Protein AF-A0A7D5FBG1-F1 (afdb_monomer)

Mean predicted aligned error: 2.98 Å

Radius of gyration: 18.32 Å; Cα contacts (8 Å, |Δi|>4): 101; chains: 1; bounding box: 43×20×57 Å

pLDDT: mean 97.01, std 1.98, range [83.81, 98.44]

Secondary structure (DSSP, 8-state):
-HHHHHHHHHHHHHH-PPTT--GGGS-HHHHHHHHHHHHHHHHHHHHHHHHHHHHHHHHS---SS-GGGT--HHHHHHHHHHHHHHHHHHHHHHHHHHHTT-

Solvent-accessible surface area (backbone atoms only — not comparable to full-atom values): 5578 Å² total; per-residue (Å²): 111,69,54,64,49,16,54,48,50,48,51,41,67,73,71,65,58,63,90,92,63,50,80,91,69,54,55,61,39,60,52,24,48,48,53,35,22,53,47,43,55,66,26,49,59,44,35,54,50,45,52,48,50,52,49,34,38,75,73,66,79,45,37,64,50,39,61,94,65,74,19,41,58,64,56,53,51,52,33,45,48,62,23,50,58,52,48,60,48,48,67,45,38,47,54,54,15,51,63,76,74,110

Nearest PDB structures (foldseek):
  7vuw-assembly2_N  TM=9.958E-01  e=7.509E-09  Bos taurus
  8d4t-assembly1_N  TM=9.956E-01  e=9.281E-09  Bos taurus
  8ugh-assembly1_4A  TM=9.916E-01  e=1.032E-08  Sus scrofa
  3abl-assembly1_A  TM=9.961E-01  e=2.408E-08  Bos taurus
  3omi-assembly2_C  TM=9.915E-01  e=2.408E-08  Cereibacter sphaeroides 2.4.1

Organism: Ephydatia muelleri (NCBI:txid6052)

Structure (mmCIF, N/CA/C/O backbone):
data_AF-A0A7D5FBG1-F1
#
_entry.id   AF-A0A7D5FBG1-F1
#
loop_
_atom_site.group_PDB
_atom_site.id
_atom_site.type_symbol
_atom_site.label_atom_id
_atom_site.label_alt_id
_atom_site.label_comp_id
_atom_site.label_asym_id
_atom_site.label_entity_id
_atom_site.label_seq_id
_atom_site.pdbx_PDB_ins_code
_atom_site.Cartn_x
_atom_site.Cartn_y
_atom_site.Cartn_z
_atom_site.occupancy
_atom_site.B_iso_or_equiv
_atom_site.auth_seq_id
_atom_site.auth_comp_id
_atom_site.auth_asym_id
_atom_site.auth_atom_id
_atom_site.pdbx_PDB_model_num
ATOM 1 N N . SER A 1 1 ? 1.999 12.790 4.352 1.00 83.81 1 SER A N 1
ATOM 2 C CA . SER A 1 1 ? 2.391 11.621 3.538 1.00 83.81 1 SER A CA 1
ATOM 3 C C . SER A 1 1 ? 1.692 10.385 4.077 1.00 83.81 1 SER A C 1
ATOM 5 O O . SER A 1 1 ? 1.706 10.192 5.290 1.00 83.81 1 SER A O 1
ATOM 7 N N . SER A 1 2 ? 1.073 9.579 3.210 1.00 90.12 2 SER A N 1
ATOM 8 C CA . SER A 1 2 ? 0.230 8.439 3.605 1.00 90.12 2 SER A CA 1
ATOM 9 C C . SER A 1 2 ? 1.011 7.296 4.265 1.00 90.12 2 SER A C 1
ATOM 11 O O . SER A 1 2 ? 0.486 6.662 5.171 1.00 90.12 2 SER A O 1
ATOM 13 N N . ILE A 1 3 ? 2.285 7.080 3.902 1.00 93.75 3 ILE A N 1
ATOM 14 C CA . ILE A 1 3 ? 3.123 6.024 4.505 1.00 93.75 3 ILE A CA 1
ATOM 15 C C . ILE A 1 3 ? 3.524 6.340 5.956 1.00 93.75 3 ILE A C 1
ATOM 17 O O . ILE A 1 3 ? 3.454 5.478 6.828 1.00 93.75 3 ILE A O 1
ATOM 21 N N . LEU A 1 4 ? 3.875 7.601 6.239 1.00 96.88 4 LEU A N 1
ATOM 22 C CA . LEU A 1 4 ? 4.167 8.059 7.602 1.00 96.88 4 LEU A CA 1
ATOM 23 C C . LEU A 1 4 ? 2.905 8.005 8.472 1.00 96.88 4 LEU A C 1
ATOM 25 O O . LEU A 1 4 ? 2.970 7.588 9.626 1.00 96.88 4 LEU A O 1
ATOM 29 N N . GLY A 1 5 ? 1.753 8.373 7.898 1.00 97.19 5 GLY A N 1
ATOM 30 C CA . GLY A 1 5 ? 0.454 8.241 8.556 1.00 97.19 5 GLY A CA 1
ATOM 31 C C . GLY A 1 5 ? 0.104 6.786 8.871 1.00 97.19 5 GLY A C 1
ATOM 32 O O . GLY A 1 5 ? -0.300 6.491 9.988 1.00 97.19 5 GLY A O 1
ATOM 33 N N . ALA A 1 6 ? 0.330 5.862 7.933 1.00 97.56 6 ALA A N 1
ATOM 34 C CA . ALA A 1 6 ? 0.109 4.433 8.145 1.00 97.56 6 ALA A CA 1
ATOM 35 C C . ALA A 1 6 ? 0.955 3.874 9.302 1.00 97.56 6 ALA A C 1
ATOM 37 O O . ALA A 1 6 ? 0.416 3.227 10.198 1.00 97.56 6 ALA A O 1
ATOM 38 N N . MET A 1 7 ? 2.257 4.179 9.342 1.00 98.06 7 MET A N 1
ATOM 39 C CA . MET A 1 7 ? 3.126 3.771 10.457 1.00 98.06 7 MET A CA 1
ATOM 40 C C . MET A 1 7 ? 2.678 4.374 11.793 1.00 98.06 7 MET A C 1
ATOM 42 O O . MET A 1 7 ? 2.690 3.694 12.822 1.00 98.06 7 MET A O 1
ATOM 46 N N . ASN A 1 8 ? 2.244 5.635 11.788 1.00 98.25 8 ASN A N 1
ATOM 47 C CA . ASN A 1 8 ? 1.709 6.281 12.979 1.00 98.25 8 ASN A CA 1
ATOM 48 C C . ASN A 1 8 ? 0.431 5.578 13.469 1.00 98.25 8 ASN A C 1
ATOM 50 O O . ASN A 1 8 ? 0.387 5.153 14.617 1.00 98.25 8 ASN A O 1
ATOM 54 N N . PHE A 1 9 ? -0.552 5.334 12.597 1.00 98.19 9 PHE A N 1
ATOM 55 C CA . PHE A 1 9 ? -1.782 4.636 12.982 1.00 98.19 9 PHE A CA 1
ATOM 56 C C . PHE A 1 9 ? -1.527 3.220 13.494 1.00 98.19 9 PHE A C 1
ATOM 58 O O . PHE A 1 9 ? -2.093 2.844 14.518 1.00 98.19 9 PHE A O 1
ATOM 65 N N . ILE A 1 10 ? -0.651 2.451 12.842 1.00 98.38 10 ILE A N 1
ATOM 66 C CA . ILE A 1 10 ? -0.277 1.108 13.307 1.00 98.38 10 ILE A CA 1
ATOM 67 C C . ILE A 1 10 ? 0.308 1.198 14.720 1.00 98.38 10 ILE A C 1
ATOM 69 O O . ILE A 1 10 ? -0.178 0.536 15.636 1.00 98.38 10 ILE A O 1
ATOM 73 N N . THR A 1 11 ? 1.315 2.049 14.934 1.00 98.38 11 THR A N 1
ATOM 74 C CA . THR A 1 11 ? 1.968 2.159 16.247 1.00 98.38 11 THR A CA 1
ATOM 75 C C . THR A 1 11 ? 1.013 2.652 17.334 1.00 98.38 11 THR A C 1
ATOM 77 O O . THR A 1 11 ? 1.027 2.101 18.435 1.00 98.38 11 THR A O 1
ATOM 80 N N . THR A 1 12 ? 0.136 3.608 17.031 1.00 98.31 12 THR A N 1
ATOM 81 C CA . THR A 1 12 ? -0.884 4.113 17.957 1.00 98.31 12 THR A CA 1
ATOM 82 C C . THR A 1 12 ? -1.926 3.048 18.296 1.00 98.31 12 THR A C 1
ATOM 84 O O . THR A 1 12 ? -2.177 2.806 19.476 1.00 98.31 12 THR A O 1
ATOM 87 N N . ILE A 1 13 ? -2.497 2.356 17.305 1.00 97.94 13 ILE A N 1
ATOM 88 C CA . ILE A 1 13 ? -3.519 1.324 17.541 1.00 97.94 13 ILE A CA 1
ATOM 89 C C . ILE A 1 13 ? -2.931 0.146 18.322 1.00 97.94 13 ILE A C 1
ATOM 91 O O . ILE A 1 13 ? -3.624 -0.419 19.168 1.00 97.94 13 ILE A O 1
ATOM 95 N N . PHE A 1 14 ? -1.662 -0.216 18.099 1.00 97.69 14 PHE A N 1
ATOM 96 C CA . PHE A 1 14 ? -1.028 -1.307 18.839 1.00 97.69 14 PHE A CA 1
ATOM 97 C C . PHE A 1 14 ? -0.592 -0.928 20.259 1.00 97.69 14 PHE A C 1
ATOM 99 O O . PHE A 1 14 ? -0.782 -1.745 21.161 1.00 97.69 14 PHE A O 1
ATOM 106 N N . ASN A 1 15 ? -0.050 0.275 20.471 1.00 97.50 15 ASN A N 1
ATOM 107 C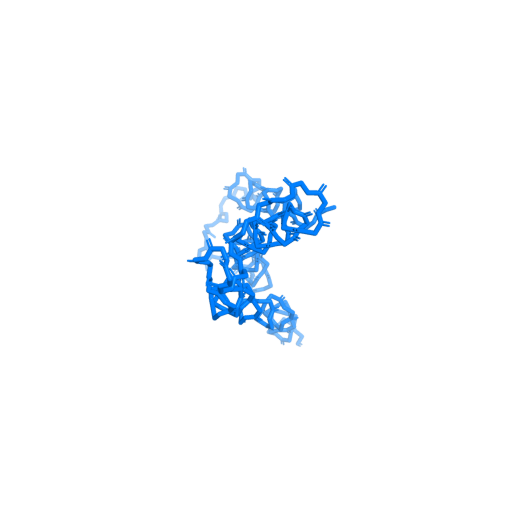 CA . ASN A 1 15 ? 0.652 0.616 21.716 1.00 97.50 15 ASN A CA 1
ATOM 108 C C . ASN A 1 15 ? -0.067 1.640 22.602 1.00 97.50 15 ASN A C 1
ATOM 110 O O . ASN A 1 15 ? 0.262 1.750 23.777 1.00 97.50 15 ASN A O 1
ATOM 114 N N . MET A 1 16 ? -1.040 2.387 22.075 1.00 97.75 16 MET A N 1
ATOM 115 C CA . MET A 1 16 ? -1.690 3.499 22.784 1.00 97.75 16 MET A CA 1
ATOM 116 C C . MET A 1 16 ? -3.181 3.243 23.054 1.00 97.75 16 MET A C 1
ATOM 118 O O . MET A 1 16 ? -3.974 4.180 23.134 1.00 97.75 16 MET A O 1
ATOM 122 N N . ARG A 1 17 ? -3.589 1.973 23.195 1.00 96.69 17 ARG A N 1
ATOM 123 C CA . ARG A 1 17 ? -4.959 1.624 23.611 1.00 96.69 17 ARG A CA 1
ATOM 124 C C . ARG A 1 17 ? -5.172 1.938 25.090 1.00 96.69 17 ARG A C 1
ATOM 126 O O . ARG A 1 17 ? -4.249 1.822 25.895 1.00 96.69 17 ARG A O 1
ATOM 133 N N . ALA A 1 18 ? -6.409 2.271 25.456 1.00 95.62 18 ALA A N 1
ATOM 134 C CA . ALA A 1 18 ? -6.768 2.406 26.861 1.00 95.62 18 ALA A CA 1
ATOM 135 C C . ALA A 1 18 ? -6.605 1.058 27.600 1.00 95.62 18 ALA A C 1
ATOM 137 O O . ALA A 1 18 ? -6.847 -0.002 27.004 1.00 95.62 18 ALA A O 1
ATOM 138 N N . PRO A 1 19 ? -6.225 1.070 28.892 1.00 93.69 19 PRO A N 1
ATOM 139 C CA . PRO A 1 19 ? -6.105 -0.149 29.685 1.00 93.69 19 PRO A CA 1
ATOM 140 C C . PRO A 1 19 ? -7.396 -0.981 29.656 1.00 93.69 19 PRO A C 1
ATOM 142 O O . PRO A 1 19 ? -8.490 -0.449 29.824 1.00 93.69 19 PRO A O 1
ATOM 145 N N . GLY A 1 20 ? -7.276 -2.293 29.436 1.00 93.12 20 GLY A N 1
ATOM 146 C CA . GLY A 1 20 ? -8.419 -3.218 29.388 1.00 93.12 20 GLY A CA 1
ATOM 147 C C . GLY A 1 20 ? -9.108 -3.364 28.022 1.00 93.12 20 GLY A C 1
ATOM 148 O O . GLY A 1 20 ? -9.971 -4.236 27.877 1.00 93.12 20 GLY A O 1
ATOM 149 N N . ILE A 1 21 ? -8.712 -2.586 27.005 1.00 96.56 21 ILE A N 1
ATOM 150 C CA . ILE A 1 21 ? -9.169 -2.771 25.618 1.00 96.56 21 ILE A CA 1
ATOM 151 C C . ILE A 1 21 ? -8.250 -3.765 24.892 1.00 96.56 21 ILE A C 1
ATOM 153 O O . ILE A 1 21 ? -7.118 -3.449 24.507 1.00 96.56 21 ILE A O 1
ATOM 157 N N . THR A 1 22 ? -8.753 -4.982 24.688 1.00 96.06 22 THR A N 1
ATOM 158 C CA . THR A 1 22 ? -8.132 -5.996 23.823 1.00 96.06 22 THR A CA 1
ATOM 159 C C . THR A 1 22 ? -8.429 -5.710 22.346 1.00 96.06 22 THR A C 1
ATOM 161 O O . THR A 1 22 ? -9.338 -4.941 22.035 1.00 96.06 22 THR A O 1
ATOM 164 N N . MET A 1 23 ? -7.680 -6.324 21.421 1.00 96.19 23 MET A N 1
ATOM 165 C CA . MET A 1 23 ? -7.885 -6.120 19.974 1.00 96.19 23 MET A CA 1
ATOM 166 C C . MET A 1 23 ? -9.303 -6.497 19.527 1.00 96.19 23 MET A C 1
ATOM 168 O O . MET A 1 23 ? -9.926 -5.758 18.771 1.00 96.19 23 MET A O 1
ATOM 172 N N . ASP A 1 24 ? -9.858 -7.579 20.075 1.00 96.06 24 ASP A N 1
ATOM 173 C CA . ASP A 1 24 ? -11.216 -8.039 19.747 1.00 96.06 24 ASP A CA 1
ATOM 174 C C . ASP A 1 24 ? -12.315 -7.082 20.229 1.00 96.06 24 ASP A C 1
ATOM 176 O O . ASP A 1 24 ? -13.460 -7.173 19.799 1.00 96.06 24 ASP A O 1
ATOM 180 N N . ARG A 1 25 ? -11.979 -6.156 21.135 1.00 95.88 25 ARG A N 1
ATOM 181 C CA . ARG A 1 25 ? -12.896 -5.143 21.672 1.00 95.88 25 ARG A CA 1
ATOM 182 C C . ARG A 1 25 ? -12.750 -3.783 20.991 1.00 95.88 25 ARG A C 1
ATOM 184 O O . ARG A 1 25 ? -13.371 -2.818 21.432 1.00 95.88 25 ARG A O 1
ATOM 191 N N . LEU A 1 26 ? -11.917 -3.673 19.955 1.00 97.25 26 LEU A N 1
ATOM 192 C CA . LEU A 1 26 ? -11.785 -2.429 19.205 1.00 97.25 26 LEU A CA 1
ATOM 193 C C . LEU A 1 26 ? -13.046 -2.150 18.373 1.00 97.25 26 LEU A C 1
ATOM 195 O O . LEU A 1 26 ? -13.602 -3.074 17.776 1.00 97.25 26 LEU A O 1
ATOM 199 N N . PRO A 1 27 ? -13.472 -0.878 18.261 1.00 97.12 27 PRO A N 1
ATOM 200 C CA . PRO A 1 27 ? -14.540 -0.510 17.344 1.00 97.12 27 PRO A CA 1
ATOM 201 C C . PRO A 1 27 ? -14.181 -0.867 15.896 1.00 97.12 27 PRO A C 1
ATOM 203 O O . PRO A 1 27 ? -13.026 -0.728 15.485 1.00 97.12 27 PRO A O 1
ATOM 206 N N . LEU A 1 28 ? -15.179 -1.257 15.100 1.00 97.62 28 LEU A N 1
ATOM 207 C CA . LEU A 1 28 ? -14.984 -1.661 13.702 1.00 97.62 28 LEU A CA 1
ATOM 208 C C . LEU A 1 28 ? -14.347 -0.565 12.833 1.00 97.62 28 LEU A C 1
ATOM 210 O O . LEU A 1 28 ? -13.555 -0.876 11.945 1.00 97.62 28 LEU A O 1
ATOM 214 N N . PHE A 1 29 ? -14.584 0.715 13.137 1.00 98.12 29 PHE A N 1
ATOM 215 C CA . PHE A 1 29 ? -13.864 1.805 12.480 1.00 98.12 29 PHE A CA 1
ATOM 216 C C . PHE A 1 29 ? -12.349 1.742 12.729 1.00 98.12 29 PHE A C 1
ATOM 218 O O . PHE A 1 29 ? -11.572 1.845 11.783 1.00 98.12 29 PHE A O 1
ATOM 225 N N . VAL A 1 30 ? -11.905 1.484 13.963 1.00 97.88 30 VAL A N 1
ATOM 226 C CA . VAL A 1 30 ? -10.470 1.367 14.285 1.00 97.88 30 VAL A CA 1
ATOM 227 C C . VAL A 1 30 ? -9.852 0.160 13.577 1.00 97.88 30 VAL A C 1
ATOM 229 O O . VAL A 1 30 ? -8.749 0.266 13.044 1.00 97.88 30 VAL A O 1
ATOM 232 N N . TRP A 1 31 ? -10.580 -0.957 13.494 1.00 98.31 31 TRP A N 1
ATOM 233 C CA . TRP A 1 31 ? -10.173 -2.112 12.689 1.00 98.31 31 TRP A CA 1
ATOM 234 C C . TRP A 1 31 ? -10.036 -1.770 11.205 1.00 98.31 31 TRP A C 1
ATOM 236 O O . TRP A 1 31 ? -9.036 -2.135 10.588 1.00 98.31 31 TRP A O 1
ATOM 246 N N . SER A 1 32 ? -10.994 -1.031 10.639 1.00 98.06 32 SER A N 1
ATOM 247 C CA . SER A 1 32 ? -10.933 -0.623 9.234 1.00 98.06 32 SER A CA 1
ATOM 248 C C . SER A 1 32 ? -9.698 0.237 8.944 1.00 98.06 32 SER A C 1
ATOM 250 O O . SER A 1 32 ? -8.967 -0.044 7.998 1.00 98.06 32 SER A O 1
ATOM 252 N N . ILE A 1 33 ? -9.388 1.203 9.818 1.00 98.38 33 ILE A N 1
ATOM 253 C CA . ILE A 1 33 ? -8.190 2.044 9.712 1.00 98.38 33 ILE A CA 1
ATOM 254 C C . ILE A 1 33 ? -6.913 1.216 9.865 1.00 98.38 33 ILE A C 1
ATOM 256 O O . ILE A 1 33 ? -5.954 1.449 9.131 1.00 98.38 33 ILE A O 1
ATOM 260 N N . LEU A 1 34 ? -6.890 0.229 10.767 1.00 98.31 34 LEU A N 1
ATOM 261 C CA . LEU A 1 34 ? -5.736 -0.653 10.942 1.00 98.31 34 LEU A CA 1
ATOM 262 C C . LEU A 1 34 ? -5.429 -1.442 9.662 1.00 98.31 34 LEU A C 1
ATOM 264 O O . LEU A 1 34 ? -4.277 -1.477 9.230 1.00 98.31 34 LEU A O 1
ATOM 268 N N . ILE A 1 35 ? -6.448 -2.032 9.029 1.00 98.25 35 ILE A N 1
ATOM 269 C CA . ILE A 1 35 ? -6.291 -2.774 7.767 1.00 98.25 35 ILE A CA 1
ATOM 270 C C . ILE A 1 35 ? -5.829 -1.825 6.656 1.00 98.25 35 ILE A C 1
ATOM 272 O O . ILE A 1 35 ? -4.855 -2.119 5.963 1.00 98.25 35 ILE A O 1
ATOM 276 N N . THR A 1 36 ? -6.463 -0.657 6.526 1.00 98.19 36 THR A N 1
ATOM 277 C CA . THR A 1 36 ? -6.067 0.370 5.554 1.00 98.19 36 THR A CA 1
ATOM 278 C C . THR A 1 36 ? -4.613 0.811 5.739 1.00 98.19 36 THR A C 1
ATOM 280 O O . THR A 1 36 ? -3.889 0.971 4.756 1.00 98.19 36 THR A O 1
ATOM 283 N N . ALA A 1 37 ? -4.146 0.967 6.981 1.00 98.19 37 ALA A N 1
ATOM 284 C CA . ALA A 1 37 ? -2.766 1.337 7.270 1.00 98.19 37 ALA A CA 1
ATOM 285 C C . ALA A 1 37 ? -1.768 0.247 6.839 1.00 98.19 37 ALA A C 1
ATOM 287 O O . ALA A 1 37 ? -0.743 0.566 6.238 1.00 98.19 37 ALA A O 1
ATOM 288 N N . PHE A 1 38 ? -2.072 -1.035 7.070 1.00 98.44 38 PHE A N 1
ATOM 289 C CA . PHE A 1 38 ? -1.235 -2.129 6.567 1.00 98.44 38 PHE A CA 1
ATOM 290 C C . PHE A 1 38 ? -1.193 -2.177 5.038 1.00 98.44 38 PHE A C 1
ATOM 292 O O . PHE A 1 38 ? -0.108 -2.312 4.470 1.00 98.44 38 PHE A O 1
ATOM 299 N N . LEU A 1 39 ? -2.340 -2.016 4.370 1.00 98.00 39 LEU A N 1
ATOM 300 C CA . LEU A 1 39 ? -2.395 -1.966 2.908 1.00 98.00 39 LEU A CA 1
ATOM 301 C C . LEU A 1 39 ? -1.528 -0.827 2.365 1.00 98.00 39 LEU A C 1
ATOM 303 O O . LEU A 1 39 ? -0.714 -1.069 1.482 1.00 98.00 39 LEU A O 1
ATOM 307 N N . LEU A 1 40 ? -1.640 0.379 2.932 1.00 97.25 40 LEU A N 1
ATOM 308 C CA . LEU A 1 40 ? -0.821 1.533 2.545 1.00 97.25 40 LEU A CA 1
ATOM 309 C C . LEU A 1 40 ? 0.677 1.275 2.726 1.00 97.25 40 LEU A C 1
ATOM 311 O O . LEU A 1 40 ? 1.465 1.605 1.841 1.00 97.25 40 LEU A O 1
ATOM 315 N N . LEU A 1 41 ? 1.077 0.712 3.870 1.00 97.00 41 LEU A N 1
ATOM 316 C CA . LEU A 1 41 ? 2.485 0.472 4.187 1.00 97.00 41 LEU A CA 1
ATOM 317 C C . LEU A 1 41 ? 3.128 -0.534 3.223 1.00 97.00 41 LEU A C 1
ATOM 319 O O . LEU A 1 41 ? 4.283 -0.356 2.842 1.00 97.00 41 LEU A O 1
ATOM 323 N N . LEU A 1 42 ? 2.384 -1.568 2.826 1.00 97.06 42 LEU A N 1
ATOM 324 C CA . LEU A 1 42 ? 2.881 -2.634 1.957 1.00 97.06 42 LEU A CA 1
ATOM 325 C C . LEU A 1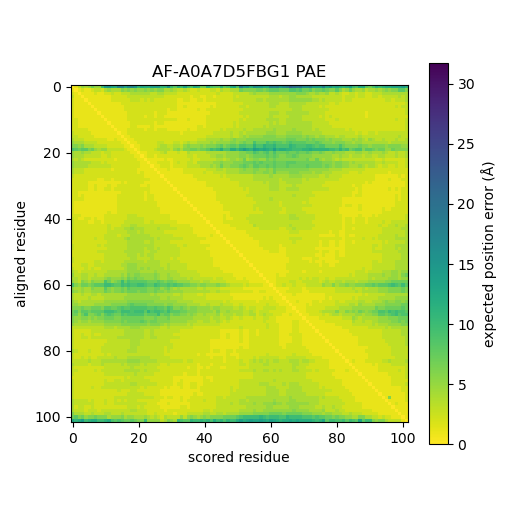 42 ? 2.775 -2.296 0.463 1.00 97.06 42 LEU A C 1
ATOM 327 O O . LEU A 1 42 ? 3.630 -2.720 -0.311 1.00 97.06 42 LEU A O 1
ATOM 331 N N . SER A 1 43 ? 1.756 -1.542 0.040 1.00 96.12 43 SER A N 1
ATOM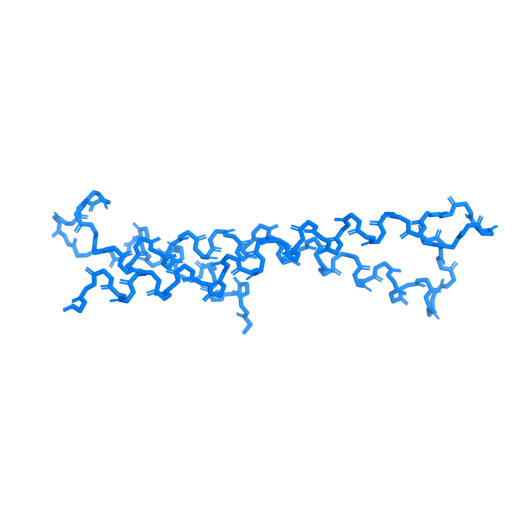 332 C CA . SER A 1 43 ? 1.502 -1.288 -1.385 1.00 96.12 43 SER A CA 1
ATOM 333 C C . SER A 1 43 ? 2.251 -0.071 -1.936 1.00 96.12 43 SER A C 1
ATOM 335 O O . SER A 1 43 ? 2.741 -0.112 -3.065 1.00 96.12 43 SER A O 1
ATOM 337 N N . LEU A 1 44 ? 2.391 1.007 -1.154 1.00 96.00 44 LEU A N 1
ATOM 338 C CA . LEU A 1 44 ? 3.008 2.253 -1.628 1.00 96.00 44 LEU A CA 1
ATOM 339 C C . LEU A 1 44 ? 4.477 2.118 -2.069 1.00 96.00 44 LEU A C 1
ATOM 341 O O . LEU A 1 44 ? 4.829 2.739 -3.076 1.00 96.00 44 LEU A O 1
ATOM 345 N N . PRO A 1 45 ? 5.346 1.338 -1.391 1.00 97.19 45 PRO A N 1
ATOM 346 C CA . PRO A 1 45 ? 6.731 1.171 -1.831 1.00 97.19 45 PRO A CA 1
ATOM 347 C C . PRO A 1 45 ? 6.851 0.580 -3.240 1.00 97.19 45 PRO A C 1
ATOM 349 O O . PRO A 1 45 ? 7.766 0.944 -3.977 1.00 97.19 45 PRO A O 1
ATOM 352 N N . VAL A 1 46 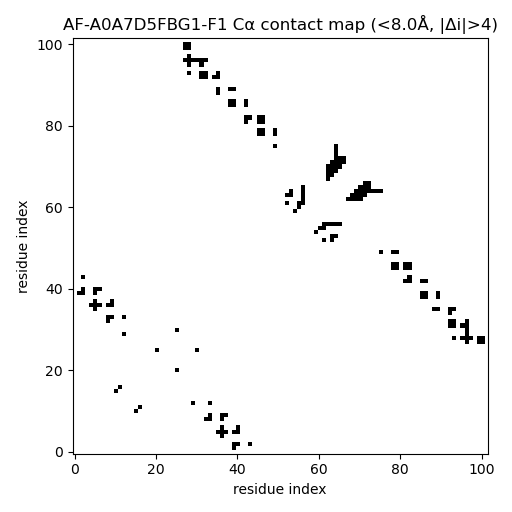? 5.913 -0.284 -3.641 1.00 97.56 46 VAL A N 1
ATOM 353 C CA . VAL A 1 46 ? 5.924 -0.921 -4.966 1.00 97.56 46 VAL A CA 1
ATOM 354 C C . VAL A 1 46 ? 5.630 0.097 -6.065 1.00 97.56 46 VAL A C 1
ATOM 356 O O . VAL A 1 46 ? 6.369 0.161 -7.048 1.00 97.56 46 VAL A O 1
ATOM 359 N N . LEU A 1 47 ? 4.626 0.960 -5.869 1.00 96.50 47 LEU A N 1
ATOM 360 C CA . LEU A 1 47 ? 4.352 2.056 -6.801 1.00 96.50 47 LEU A CA 1
ATOM 361 C C . LEU A 1 47 ? 5.530 3.033 -6.872 1.00 96.50 47 LEU A C 1
ATOM 363 O O . LEU A 1 47 ? 5.945 3.419 -7.964 1.00 96.50 47 LEU A O 1
ATOM 367 N N . ALA A 1 48 ? 6.085 3.419 -5.720 1.00 97.19 48 ALA A N 1
ATOM 368 C CA . ALA A 1 48 ? 7.232 4.320 -5.665 1.00 97.19 48 ALA A CA 1
ATOM 369 C C . ALA A 1 48 ? 8.440 3.744 -6.423 1.00 97.19 48 ALA A C 1
ATOM 371 O O . ALA A 1 48 ? 9.093 4.471 -7.174 1.00 97.19 48 ALA A O 1
ATOM 372 N N . GLY A 1 49 ? 8.696 2.438 -6.294 1.00 97.81 49 GLY A N 1
ATOM 373 C CA . GLY A 1 49 ? 9.710 1.727 -7.073 1.00 97.81 49 GLY A CA 1
ATOM 374 C C . GLY A 1 49 ? 9.418 1.756 -8.574 1.00 97.81 49 GLY A C 1
ATOM 375 O O . GLY A 1 49 ? 10.287 2.145 -9.352 1.00 97.81 49 GLY A O 1
ATOM 376 N N . GLY A 1 50 ? 8.187 1.428 -8.979 1.00 97.75 50 GLY A N 1
ATOM 377 C CA . GLY A 1 50 ? 7.733 1.477 -10.376 1.00 97.75 50 GLY A CA 1
ATOM 378 C C . GLY A 1 50 ? 7.912 2.848 -11.029 1.00 97.75 50 GLY A C 1
ATOM 379 O O . GLY A 1 50 ? 8.482 2.956 -12.113 1.00 97.75 50 GLY A O 1
ATOM 380 N N . ILE A 1 51 ? 7.482 3.912 -10.349 1.00 97.88 51 ILE A N 1
ATOM 381 C CA . ILE A 1 51 ? 7.617 5.289 -10.840 1.00 97.88 51 ILE A CA 1
ATOM 382 C C . ILE A 1 51 ? 9.086 5.720 -10.873 1.00 97.88 51 ILE A C 1
ATOM 384 O O . ILE A 1 51 ? 9.492 6.397 -11.814 1.00 97.88 51 ILE A O 1
ATOM 388 N N . THR A 1 52 ? 9.898 5.324 -9.889 1.00 98.19 52 THR A N 1
ATOM 389 C CA . THR A 1 52 ? 11.335 5.641 -9.881 1.00 98.19 52 THR A CA 1
ATOM 390 C C . THR A 1 52 ? 12.049 4.974 -11.054 1.00 98.19 52 THR A C 1
ATOM 392 O O . THR A 1 52 ? 12.797 5.652 -11.749 1.00 98.19 52 THR A O 1
ATOM 395 N N . MET A 1 53 ? 11.762 3.697 -11.335 1.00 98.25 53 MET A N 1
ATOM 396 C CA . MET A 1 53 ? 12.280 2.999 -12.520 1.00 98.25 53 MET A CA 1
ATOM 397 C C . MET A 1 53 ? 11.855 3.693 -13.820 1.00 98.25 53 MET A C 1
ATOM 399 O O . MET A 1 53 ? 12.661 3.881 -14.726 1.00 98.25 53 MET A O 1
ATOM 403 N N . LEU A 1 54 ? 10.604 4.157 -13.901 1.00 97.94 54 LEU A N 1
ATOM 404 C CA . LEU A 1 54 ? 10.121 4.882 -15.077 1.00 97.94 54 LEU A CA 1
ATOM 405 C C . LEU A 1 54 ? 10.834 6.231 -15.224 1.00 97.94 54 LEU A C 1
ATOM 407 O O . LEU A 1 54 ? 11.169 6.657 -16.329 1.00 97.94 54 LEU A O 1
ATOM 411 N N . LEU A 1 55 ? 11.077 6.919 -14.110 1.00 98.44 55 LEU A N 1
ATOM 412 C CA . LEU A 1 55 ? 11.816 8.172 -14.098 1.00 98.44 55 LEU A CA 1
ATOM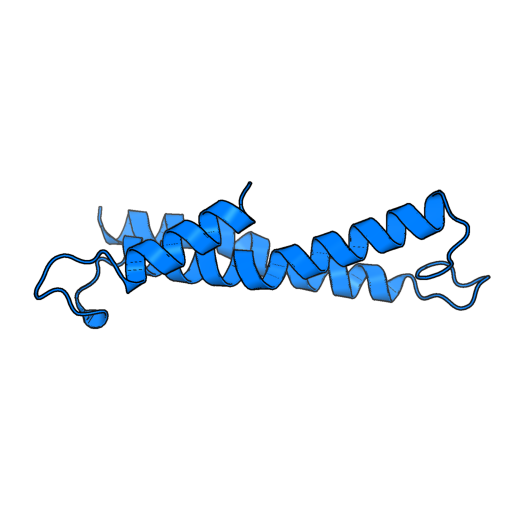 413 C C . LEU A 1 55 ? 13.270 7.958 -14.534 1.00 98.44 55 LEU A C 1
ATOM 415 O O . LEU A 1 55 ? 13.799 8.802 -15.260 1.00 98.44 55 LEU A O 1
ATOM 419 N N . THR A 1 56 ? 13.905 6.850 -14.141 1.00 98.12 56 THR A N 1
ATOM 420 C CA . THR A 1 56 ? 15.268 6.525 -14.576 1.00 98.12 56 THR A CA 1
ATOM 421 C C . THR A 1 56 ? 15.336 6.145 -16.046 1.00 98.12 56 THR A C 1
ATOM 423 O O . THR A 1 56 ? 16.249 6.612 -16.727 1.00 98.12 56 THR A O 1
ATOM 426 N N . ASP A 1 57 ? 14.336 5.437 -16.575 1.00 97.75 57 ASP A N 1
ATOM 427 C CA . ASP A 1 57 ? 14.272 5.132 -18.010 1.00 97.75 57 ASP A CA 1
ATOM 428 C C . ASP A 1 57 ? 14.163 6.416 -18.837 1.00 97.75 57 ASP A C 1
ATOM 430 O O . ASP A 1 57 ? 14.797 6.567 -19.877 1.00 97.75 57 ASP A O 1
ATOM 434 N N . ARG A 1 58 ? 13.413 7.403 -18.334 1.00 97.19 58 ARG A N 1
ATOM 435 C CA . ARG A 1 58 ? 13.210 8.681 -19.028 1.00 97.19 58 ARG A CA 1
ATOM 436 C C . ARG A 1 58 ? 14.385 9.653 -18.943 1.00 97.19 58 ARG A C 1
ATOM 438 O O . ARG A 1 58 ? 14.488 10.513 -19.811 1.00 97.19 58 ARG A O 1
ATOM 445 N N . ASN A 1 59 ? 15.202 9.592 -17.890 1.00 97.88 59 ASN A N 1
ATOM 446 C CA . ASN A 1 59 ? 16.174 10.658 -17.589 1.00 97.88 59 ASN A CA 1
ATOM 447 C C . ASN A 1 59 ? 17.622 10.180 -17.427 1.00 97.88 59 ASN A C 1
ATOM 449 O O . ASN A 1 59 ? 18.532 11.002 -17.481 1.00 97.88 59 ASN A O 1
ATOM 453 N N . PHE A 1 60 ? 17.853 8.884 -17.215 1.00 97.50 60 PHE A N 1
ATOM 454 C CA . PHE A 1 60 ? 19.169 8.332 -16.876 1.00 97.50 60 PHE A CA 1
ATOM 455 C C . PHE A 1 60 ? 19.590 7.168 -17.789 1.00 97.50 60 PHE A C 1
ATOM 457 O O . PHE A 1 60 ? 20.555 6.475 -17.479 1.00 97.50 60 PHE A O 1
ATOM 464 N N . ASN A 1 61 ? 18.908 6.982 -18.927 1.00 95.69 61 ASN A N 1
ATOM 465 C CA . ASN A 1 61 ? 19.185 5.935 -19.921 1.00 95.69 61 ASN A CA 1
ATOM 466 C C . ASN A 1 61 ? 19.172 4.505 -19.344 1.00 95.69 61 ASN A C 1
ATOM 468 O O . ASN A 1 61 ? 19.896 3.637 -19.834 1.00 95.69 61 ASN A O 1
ATOM 472 N N . THR A 1 62 ? 18.380 4.249 -18.297 1.00 97.44 62 THR A N 1
ATOM 473 C CA . THR A 1 62 ? 18.046 2.868 -17.919 1.00 97.44 62 THR A CA 1
ATOM 474 C C . THR A 1 62 ? 16.996 2.306 -18.880 1.00 97.44 62 THR A C 1
ATOM 476 O O . THR A 1 62 ? 16.389 3.053 -19.648 1.00 97.44 62 THR A O 1
ATOM 479 N N . THR A 1 63 ? 16.806 0.988 -18.876 1.00 97.06 63 THR A N 1
ATOM 480 C CA . THR A 1 63 ? 15.897 0.299 -19.807 1.00 97.06 63 THR A CA 1
ATOM 481 C C . THR A 1 63 ? 15.054 -0.761 -19.093 1.00 97.06 63 THR A C 1
ATOM 483 O O . THR A 1 63 ? 14.961 -1.899 -19.545 1.00 97.06 63 THR A O 1
ATOM 486 N N . PHE A 1 64 ? 14.444 -0.417 -17.954 1.00 97.69 64 PHE A N 1
ATOM 487 C CA . PHE A 1 64 ? 13.573 -1.329 -17.201 1.00 97.69 64 PHE A CA 1
ATOM 488 C C . PHE A 1 64 ? 12.324 -1.736 -17.997 1.00 97.69 64 PHE A C 1
ATOM 490 O O . PHE A 1 64 ? 11.913 -2.898 -17.948 1.00 97.69 64 PHE A O 1
ATOM 497 N N . PHE A 1 65 ? 11.730 -0.797 -18.735 1.00 97.94 65 PHE A N 1
ATOM 498 C CA . PHE A 1 65 ? 10.460 -0.984 -19.442 1.00 97.94 65 PHE A CA 1
ATOM 499 C C . PHE A 1 65 ? 10.570 -0.866 -20.968 1.00 97.94 65 PHE A C 1
ATOM 501 O O . PHE A 1 65 ? 9.565 -1.058 -21.646 1.00 97.94 65 PHE A O 1
ATOM 508 N N . ASP A 1 66 ? 11.748 -0.552 -21.521 1.00 96.75 66 ASP A N 1
ATOM 509 C CA . ASP A 1 66 ? 11.970 -0.433 -22.971 1.00 96.75 66 ASP A CA 1
ATOM 510 C C . ASP A 1 66 ? 12.427 -1.773 -23.592 1.00 96.75 66 ASP A C 1
ATOM 512 O O . ASP A 1 66 ? 13.551 -2.213 -23.317 1.00 96.75 66 ASP A O 1
ATOM 516 N N . PRO A 1 67 ? 11.623 -2.403 -24.476 1.00 96.25 67 PRO A N 1
ATOM 517 C CA . PRO A 1 67 ? 12.000 -3.639 -25.162 1.00 96.25 67 PRO A CA 1
ATOM 518 C C . PRO A 1 67 ? 13.292 -3.545 -25.978 1.00 96.25 67 PRO A C 1
ATOM 520 O O . PRO A 1 67 ? 14.000 -4.544 -26.102 1.00 96.25 67 PRO A O 1
ATOM 523 N N . ALA A 1 68 ? 13.630 -2.372 -26.527 1.00 96.44 68 ALA A N 1
ATOM 524 C CA . ALA A 1 68 ? 14.856 -2.199 -27.311 1.00 96.44 68 ALA A CA 1
ATOM 525 C C . ALA A 1 68 ? 16.123 -2.385 -26.457 1.00 96.44 68 ALA A C 1
ATOM 527 O O . ALA A 1 68 ? 17.158 -2.811 -26.970 1.00 96.44 68 ALA A O 1
ATOM 528 N N . GLY A 1 69 ? 16.027 -2.112 -25.152 1.00 94.50 69 GLY A N 1
ATOM 529 C CA . GLY A 1 69 ? 17.076 -2.345 -24.160 1.00 94.50 69 GLY A CA 1
ATOM 530 C C . GLY A 1 69 ? 16.895 -3.621 -23.333 1.00 94.50 69 GLY A C 1
ATOM 531 O O . GLY A 1 69 ? 17.564 -3.768 -22.312 1.00 94.50 69 GLY A O 1
ATOM 532 N N 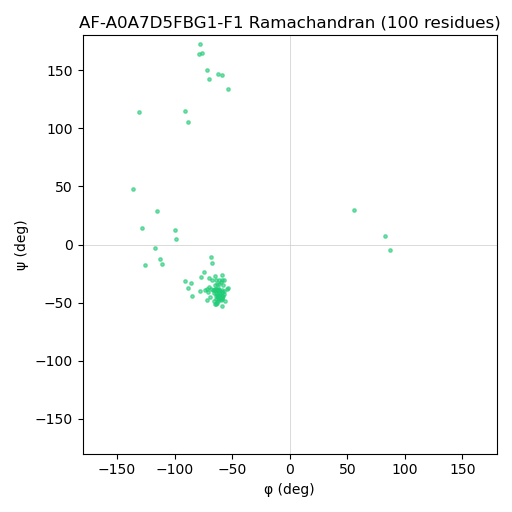. GLY A 1 70 ? 15.990 -4.522 -23.736 1.00 95.50 70 GLY A N 1
ATOM 533 C CA . GLY A 1 70 ? 15.702 -5.781 -23.036 1.00 95.50 70 GLY A CA 1
ATOM 534 C C . GLY A 1 70 ? 14.732 -5.675 -21.851 1.00 95.50 70 GLY A C 1
ATOM 535 O O . GLY A 1 70 ? 14.563 -6.659 -21.133 1.00 95.50 70 GLY A O 1
ATOM 536 N N . GLY A 1 71 ? 14.109 -4.513 -21.637 1.00 97.00 71 GLY A N 1
ATOM 537 C CA . GLY A 1 71 ? 13.063 -4.304 -20.635 1.00 97.00 71 GLY A CA 1
ATOM 538 C C . GLY A 1 71 ? 11.694 -4.842 -21.061 1.00 97.00 71 GLY A C 1
ATOM 539 O O . GLY A 1 71 ? 11.492 -5.245 -22.207 1.00 97.00 71 GLY A O 1
ATOM 540 N N . ASP A 1 72 ? 10.728 -4.820 -20.139 1.00 97.88 72 ASP A N 1
ATOM 541 C CA . ASP A 1 72 ? 9.363 -5.309 -20.383 1.00 97.88 72 ASP A CA 1
ATOM 542 C C . ASP A 1 72 ? 8.299 -4.284 -19.936 1.00 97.88 72 ASP A C 1
ATOM 544 O O . ASP A 1 72 ? 8.134 -4.047 -18.737 1.00 97.88 72 ASP A O 1
ATOM 548 N N . PRO A 1 73 ? 7.511 -3.700 -20.859 1.00 96.00 73 PRO A N 1
ATOM 549 C CA . PRO A 1 73 ? 6.400 -2.811 -20.518 1.00 96.00 73 PRO A CA 1
ATOM 550 C C . PRO A 1 73 ? 5.326 -3.455 -19.624 1.00 96.00 73 PRO A C 1
ATOM 552 O O . PRO A 1 73 ? 4.626 -2.749 -18.893 1.00 96.00 73 PRO A O 1
ATOM 555 N N . ILE A 1 74 ? 5.161 -4.782 -19.667 1.00 98.25 74 ILE A N 1
ATOM 556 C CA . ILE A 1 74 ? 4.182 -5.514 -18.847 1.00 98.25 74 ILE A CA 1
ATOM 557 C C . ILE A 1 74 ? 4.603 -5.504 -17.371 1.00 98.25 74 ILE A C 1
ATOM 559 O O . ILE A 1 74 ? 3.743 -5.447 -16.488 1.00 98.25 74 ILE A O 1
ATOM 563 N N . LEU A 1 75 ? 5.906 -5.437 -17.078 1.00 97.75 75 LEU A N 1
ATOM 564 C CA . LEU A 1 75 ? 6.404 -5.280 -15.710 1.00 97.75 75 LEU A CA 1
ATOM 565 C C . LEU A 1 75 ? 5.826 -4.026 -15.042 1.00 97.75 75 LEU A C 1
ATOM 567 O O . LEU A 1 75 ? 5.397 -4.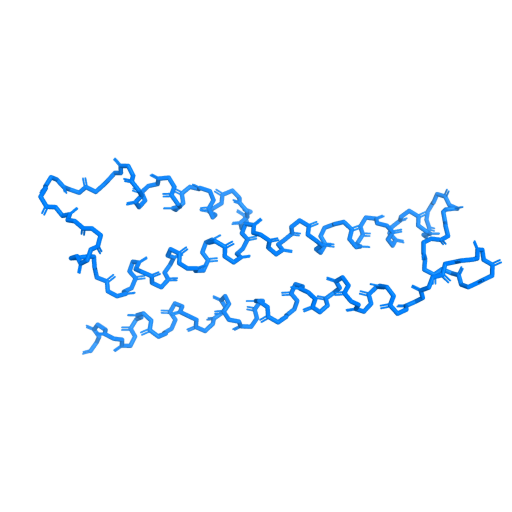093 -13.889 1.00 97.75 75 LEU A O 1
ATOM 571 N N . PHE A 1 76 ? 5.746 -2.899 -15.760 1.00 97.69 76 PHE A N 1
ATOM 572 C CA . PHE A 1 76 ? 5.142 -1.684 -15.209 1.00 97.69 76 PHE A CA 1
ATOM 573 C C . PHE A 1 76 ? 3.666 -1.898 -14.862 1.00 97.69 76 PHE A C 1
ATOM 575 O O . PHE A 1 76 ? 3.215 -1.449 -13.810 1.00 97.69 76 PHE A O 1
ATOM 582 N N . GLN A 1 77 ? 2.921 -2.632 -15.694 1.00 97.88 77 GLN A N 1
ATOM 583 C CA . GLN A 1 77 ? 1.523 -2.961 -15.407 1.00 97.88 77 GLN A CA 1
ATOM 584 C C . GLN A 1 77 ? 1.397 -3.795 -14.131 1.00 97.88 77 GLN A C 1
ATOM 586 O O . GLN A 1 77 ? 0.540 -3.500 -13.302 1.00 97.88 77 GLN A O 1
ATOM 591 N N . HIS A 1 78 ? 2.262 -4.793 -13.936 1.00 98.12 78 HIS A N 1
ATOM 592 C CA . HIS A 1 78 ? 2.267 -5.589 -12.710 1.00 98.12 78 HIS A CA 1
ATOM 593 C C . HIS A 1 78 ? 2.572 -4.742 -11.475 1.00 98.12 78 HIS A C 1
ATOM 595 O O . HIS A 1 78 ? 1.846 -4.838 -10.489 1.00 98.12 78 HIS A O 1
ATOM 601 N N . LEU A 1 79 ? 3.593 -3.884 -11.525 1.00 97.81 79 LEU A N 1
ATOM 602 C CA . LEU A 1 79 ? 3.948 -3.003 -10.407 1.00 97.81 79 LEU A CA 1
ATOM 603 C C . LEU A 1 79 ? 2.836 -1.993 -10.101 1.00 97.81 79 LEU A C 1
ATOM 605 O O . LEU A 1 79 ? 2.502 -1.768 -8.938 1.00 97.81 79 LEU A O 1
ATOM 609 N N . PHE A 1 80 ? 2.236 -1.416 -11.142 1.00 97.81 80 PHE A N 1
ATOM 610 C CA . PHE A 1 80 ? 1.135 -0.471 -11.009 1.00 97.81 80 PHE A CA 1
ATOM 611 C C . PHE A 1 80 ? -0.098 -1.140 -10.402 1.00 97.81 80 PHE A C 1
ATOM 613 O O . PHE A 1 80 ? -0.629 -0.652 -9.409 1.00 97.81 80 PHE A O 1
ATOM 620 N N . TRP A 1 81 ? -0.535 -2.281 -10.939 1.00 98.06 81 TRP A N 1
ATOM 621 C CA . TRP A 1 81 ? -1.738 -2.967 -10.462 1.00 98.06 81 TRP A CA 1
ATOM 622 C C . TRP A 1 81 ? -1.547 -3.694 -9.131 1.00 98.06 81 TRP A C 1
ATOM 624 O O . TRP A 1 81 ? -2.521 -3.837 -8.388 1.00 98.06 81 TRP A O 1
ATOM 634 N N . PHE A 1 82 ? -0.312 -4.063 -8.772 1.00 97.38 82 PHE A N 1
ATOM 635 C CA . PHE A 1 82 ? 0.017 -4.518 -7.419 1.00 97.38 82 PHE A CA 1
ATOM 636 C C . PHE A 1 82 ? -0.326 -3.452 -6.373 1.00 97.38 82 PHE A C 1
ATOM 638 O O . PHE A 1 82 ? -0.769 -3.793 -5.283 1.00 97.38 82 PHE A O 1
ATOM 645 N N . PHE A 1 83 ? -0.167 -2.167 -6.705 1.00 97.25 83 PHE A N 1
ATOM 646 C CA . PHE A 1 83 ? -0.635 -1.060 -5.872 1.00 97.25 83 PHE A CA 1
ATOM 647 C C . PHE A 1 83 ? -2.111 -0.702 -6.122 1.00 97.25 83 PHE A C 1
ATOM 649 O O . PHE A 1 83 ? -2.860 -0.507 -5.165 1.00 97.25 83 PHE A O 1
ATOM 656 N N . GLY A 1 84 ? -2.541 -0.639 -7.384 1.00 96.50 84 GLY A N 1
ATOM 657 C CA . GLY A 1 84 ? -3.853 -0.114 -7.771 1.00 96.50 84 GLY A CA 1
ATOM 658 C C . GLY A 1 84 ? -5.030 -0.920 -7.221 1.00 96.50 84 GLY A C 1
ATOM 659 O O . GLY A 1 84 ? -6.056 -0.348 -6.857 1.00 96.50 84 GLY A O 1
ATOM 660 N N . HIS A 1 85 ? -4.898 -2.245 -7.090 1.00 97.00 85 HIS A N 1
ATOM 661 C CA . HIS A 1 85 ? -5.959 -3.048 -6.478 1.00 97.00 85 HIS A CA 1
ATOM 662 C C . HIS A 1 85 ? -6.070 -2.823 -4.952 1.00 97.00 85 HIS A C 1
ATOM 664 O O . HIS A 1 85 ? -7.169 -2.551 -4.474 1.00 97.00 85 HIS A O 1
ATOM 670 N N . PRO A 1 86 ? -4.981 -2.839 -4.158 1.00 97.94 86 PRO A N 1
ATOM 671 C CA . PRO A 1 86 ? -5.011 -2.350 -2.777 1.00 97.94 86 PRO A CA 1
ATOM 672 C C . PRO A 1 86 ? -5.544 -0.922 -2.611 1.00 97.94 86 PRO A C 1
ATOM 674 O O . PRO A 1 86 ? -6.255 -0.661 -1.641 1.00 97.94 86 PRO A O 1
ATOM 677 N N . GLU A 1 87 ? -5.231 -0.005 -3.531 1.00 97.62 87 GLU A N 1
ATOM 678 C CA . GLU A 1 87 ? -5.667 1.396 -3.461 1.00 97.62 87 GLU A CA 1
ATOM 679 C C . GLU A 1 87 ? -7.193 1.528 -3.425 1.00 97.62 87 GLU A C 1
ATOM 681 O O . GLU A 1 87 ? -7.731 2.240 -2.574 1.00 97.62 87 GLU A O 1
ATOM 686 N N . VAL A 1 88 ? -7.916 0.790 -4.272 1.00 98.12 88 VAL A N 1
ATOM 687 C CA . VAL A 1 88 ? -9.386 0.846 -4.249 1.00 98.12 88 VAL A CA 1
ATOM 688 C C . VAL A 1 88 ? -9.970 0.320 -2.930 1.00 98.12 88 VAL A C 1
ATOM 690 O O . VAL A 1 88 ? -10.988 0.837 -2.469 1.00 98.12 88 VAL A O 1
ATOM 693 N N . TYR A 1 89 ? -9.307 -0.632 -2.259 1.00 97.88 89 TYR A N 1
ATOM 694 C CA . TYR A 1 89 ? -9.719 -1.077 -0.921 1.00 97.88 89 TYR A CA 1
ATOM 695 C C . TYR A 1 89 ? -9.391 -0.059 0.170 1.00 97.88 89 TYR A C 1
ATOM 697 O O . TYR A 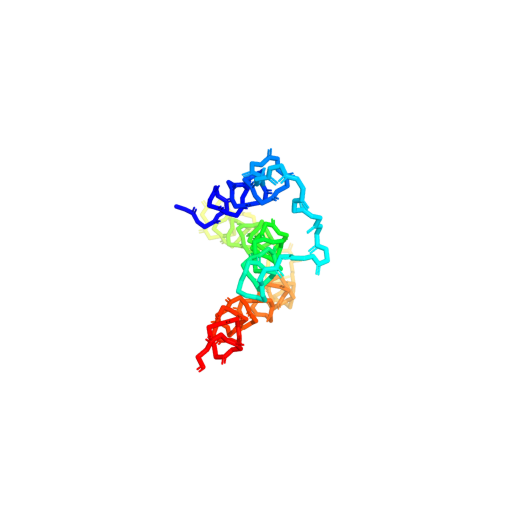1 89 ? -10.198 0.156 1.074 1.00 97.88 89 TYR A O 1
ATOM 705 N N . ILE A 1 90 ? -8.231 0.594 0.080 1.00 97.62 90 ILE A N 1
ATOM 706 C CA . ILE A 1 90 ? -7.819 1.672 0.991 1.00 97.62 90 ILE A CA 1
ATOM 707 C C . ILE A 1 90 ? -8.883 2.776 1.035 1.00 97.62 90 ILE A C 1
ATOM 709 O O . ILE A 1 90 ? -9.165 3.299 2.113 1.00 97.62 90 ILE A O 1
ATOM 713 N N . LEU A 1 91 ? -9.497 3.091 -0.110 1.00 97.25 91 LEU A N 1
ATOM 714 C CA . LEU A 1 91 ? -10.547 4.105 -0.219 1.00 97.25 91 LEU A CA 1
ATOM 715 C C . LEU A 1 91 ? -11.884 3.665 0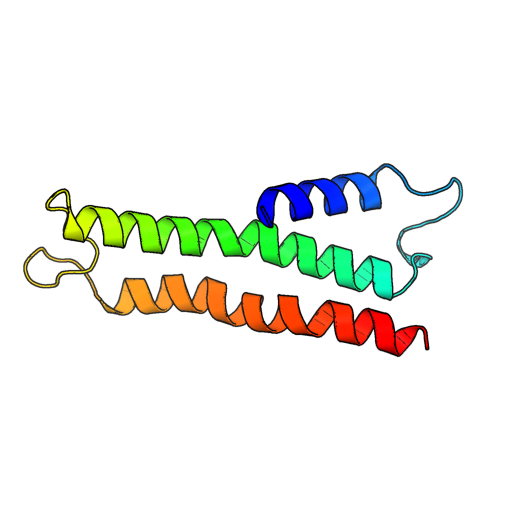.398 1.00 97.25 91 LEU A C 1
ATOM 717 O O . LEU A 1 91 ? -12.564 4.485 1.012 1.00 97.25 91 LEU A O 1
ATOM 721 N N . ILE A 1 92 ? -12.273 2.394 0.253 1.00 98.06 92 ILE A N 1
ATOM 722 C CA . ILE A 1 92 ? -13.612 1.931 0.658 1.00 98.06 92 ILE A CA 1
ATOM 723 C C . ILE A 1 92 ? -13.685 1.408 2.102 1.00 98.06 92 ILE A C 1
ATOM 725 O O . ILE A 1 92 ? -14.712 1.576 2.759 1.00 98.06 92 ILE A O 1
ATOM 729 N N . LEU A 1 93 ? -12.609 0.815 2.633 1.00 98.12 93 LEU A N 1
ATOM 730 C CA . LEU A 1 93 ? -12.597 0.201 3.969 1.00 98.12 93 LEU A CA 1
ATOM 731 C C . LEU A 1 93 ? -12.969 1.176 5.103 1.00 98.12 93 LEU A C 1
ATOM 733 O O . LEU A 1 93 ? -13.801 0.800 5.933 1.00 98.12 93 LEU A O 1
ATOM 737 N N . PRO A 1 94 ? -12.457 2.425 5.152 1.00 97.69 94 PRO A N 1
ATOM 738 C CA . PRO A 1 94 ? -12.892 3.391 6.161 1.00 97.69 94 PRO A CA 1
ATOM 739 C C . PRO A 1 94 ? -14.386 3.716 6.055 1.00 97.69 94 PRO A C 1
ATOM 741 O O . PRO A 1 94 ? -15.044 3.903 7.075 1.00 97.69 94 PRO A O 1
ATOM 744 N N . GLY A 1 95 ? -14.937 3.723 4.835 1.00 97.44 95 GLY A N 1
ATOM 745 C CA . GLY A 1 95 ? -16.372 3.875 4.597 1.00 97.44 95 GLY A CA 1
ATOM 746 C C . GLY A 1 95 ? -17.180 2.751 5.246 1.00 97.44 95 GLY A C 1
ATOM 747 O O . GLY A 1 95 ? -18.143 3.024 5.957 1.00 97.44 95 GLY A O 1
ATOM 748 N N . PHE A 1 96 ? -16.745 1.496 5.096 1.00 97.94 96 PHE A N 1
ATOM 749 C CA . PHE A 1 96 ? -17.363 0.364 5.799 1.00 97.94 96 PHE A CA 1
ATOM 750 C C . PHE A 1 96 ? -17.254 0.496 7.323 1.00 97.94 96 PHE A C 1
ATOM 752 O O . PHE A 1 96 ? -18.225 0.237 8.033 1.00 97.94 96 PHE A O 1
ATOM 759 N N . GLY A 1 97 ? -16.106 0.956 7.825 1.00 97.19 97 GLY A N 1
ATOM 760 C CA . GLY A 1 97 ? -15.907 1.238 9.245 1.00 97.19 97 GLY A CA 1
ATOM 761 C C . GLY A 1 97 ? -16.887 2.280 9.789 1.00 97.19 97 GLY A C 1
ATOM 762 O O . GLY A 1 97 ? -17.474 2.062 10.844 1.00 97.19 97 GLY A O 1
ATOM 763 N N . ILE A 1 98 ? -17.109 3.373 9.057 1.00 97.94 98 ILE A N 1
ATOM 764 C CA . ILE A 1 98 ? -18.051 4.437 9.439 1.00 97.94 98 ILE A CA 1
ATOM 765 C C . ILE A 1 98 ? -19.489 3.914 9.446 1.00 97.94 98 ILE A C 1
ATOM 767 O O . ILE A 1 98 ? -20.184 4.061 10.446 1.00 97.94 98 ILE A O 1
ATOM 771 N N . ILE A 1 99 ? -19.926 3.263 8.362 1.00 97.88 99 ILE A N 1
ATOM 772 C CA . ILE A 1 99 ? -21.301 2.751 8.245 1.00 97.88 99 ILE A CA 1
ATOM 773 C C . ILE A 1 99 ? -21.614 1.713 9.326 1.00 97.88 99 ILE A C 1
ATOM 775 O O . ILE A 1 99 ? -22.741 1.641 9.787 1.00 97.88 99 ILE A O 1
ATOM 779 N N . SER A 1 100 ? -20.624 0.946 9.786 1.00 96.94 100 SER A N 1
ATOM 780 C CA . SER A 1 100 ? -20.829 -0.024 10.869 1.00 96.94 100 SER A CA 1
ATOM 781 C C . SER A 1 100 ? -21.116 0.590 12.250 1.00 96.94 100 SER A C 1
ATOM 783 O O . SER A 1 100 ? -21.450 -0.145 13.178 1.00 96.94 100 SER A O 1
ATOM 785 N N . GLN A 1 101 ? -20.939 1.906 12.408 1.00 93.25 101 GLN A N 1
ATOM 786 C CA . GLN A 1 101 ? -21.097 2.624 13.679 1.00 93.25 101 GLN A CA 1
ATOM 787 C C . GLN A 1 101 ? -22.278 3.601 13.707 1.00 93.25 101 GLN A C 1
ATOM 789 O O . GLN A 1 101 ? -22.598 4.101 14.787 1.00 93.25 101 GLN A O 1
ATOM 794 N N . ILE A 1 102 ? -22.868 3.899 12.546 1.00 90.12 102 ILE A N 1
ATOM 795 C CA . ILE A 1 102 ? -24.059 4.748 12.388 1.00 90.12 102 ILE A CA 1
ATOM 796 C C . ILE A 1 102 ? -25.301 3.868 12.502 1.00 90.12 102 ILE A C 1
ATOM 798 O O . ILE A 1 102 ? -26.235 4.283 13.222 1.00 90.12 102 ILE A O 1
#

Foldseek 3Di:
DLLVVLVVLLCCLVPVDDPPDDPVNDQQLSVLSNVLSVLCNPLVVLLVVLVVQVVCVVPVVDPQPPVVNPHNVVVSVVSVVSNVVSVVSSVCSSVVSVVSVD

Sequence (102 aa):
SSILGAMNFITTIFNMRAPGITMDRLPLFVWSILITAFLLLLSLPVLAGGITMLLTDRNFNTTFFDPAGGGDPILFQHLFWFFGHPEVYILILPGFGIISQI

InterPro domains:
  IPR000883 Cytochrome c oxidase subunit I [PF00115] (1-102)
  IPR000883 Cytochrome c oxidase subunit I [PR01165] (28-47)
  IPR000883 Cytochrome c oxidase subunit I [PR01165] (79-100)
  IPR000883 Cytochrome c oxidase subunit I [PTHR10422] (1-102)
  IPR023616 Cytochrome c oxidase-like, subunit I domain [PS50855] (1-102)
  IPR036927 Cytochrome c oxidase-like, subunit I superfamily [G3DSA:1.20.210.10] (1-102)
  IPR036927 Cytochrome c oxidase-like, subunit I superfamily [SSF81442] (1-102)